Protein AF-A0A7V0VXH0-F1 (afdb_monomer_lite)

Radius of gyration: 17.41 Å; chains: 1; bounding box: 31×49×26 Å

Sequence (57 aa):
MIKTIKCPICGKKVAFNIKKDLPPNFPFCSKRCKLIDLGKWLNEESILENDKKRNHR

Foldseek 3Di:
DKDWDAAPQPGDIDIDDPVDDDDPQPPHPDPVSVVVVVVCVVPPDDPPVDDPPDDDD

Secondary structure (DSSP, 8-state):
-EEEEE-TTT--EEEEETTSPPPTTTTSSSHHHHHHHHHHHHHS-------------

pLDDT: mean 84.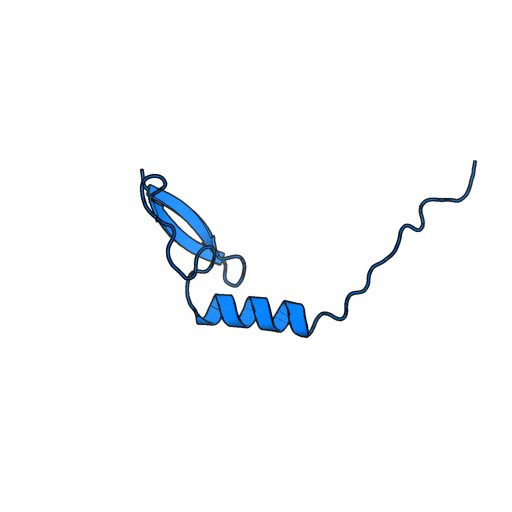51, std 17.05, range [49.44, 98.25]

Structure (mmCIF, N/CA/C/O backbone):
data_AF-A0A7V0VXH0-F1
#
_entry.id   AF-A0A7V0VXH0-F1
#
loop_
_atom_site.group_PDB
_atom_site.id
_atom_site.type_symbol
_atom_site.label_atom_id
_atom_site.label_alt_id
_atom_site.label_comp_id
_atom_site.label_asym_id
_atom_site.label_entity_id
_atom_site.label_seq_id
_atom_site.pdbx_PDB_ins_code
_atom_site.Cartn_x
_atom_site.Cartn_y
_atom_site.Cartn_z
_atom_site.occupancy
_atom_site.B_iso_or_equiv
_atom_site.auth_seq_id
_atom_site.auth_comp_id
_atom_site.auth_asym_id
_atom_site.auth_atom_id
_atom_site.pdbx_PDB_model_num
ATOM 1 N N . MET A 1 1 ? 16.768 -6.437 -0.019 1.00 89.81 1 MET A N 1
ATOM 2 C CA . MET A 1 1 ? 16.461 -6.405 1.429 1.00 89.81 1 MET A CA 1
ATOM 3 C C . MET A 1 1 ? 14.970 -6.157 1.542 1.00 89.81 1 MET A C 1
ATOM 5 O O . MET A 1 1 ? 14.477 -5.266 0.861 1.00 89.81 1 MET A O 1
ATOM 9 N N . ILE A 1 2 ? 14.243 -6.974 2.301 1.00 95.31 2 ILE A N 1
ATOM 10 C CA . ILE A 1 2 ? 12.798 -6.783 2.470 1.00 95.31 2 ILE A CA 1
ATOM 11 C C . ILE A 1 2 ? 12.561 -5.768 3.591 1.00 95.31 2 ILE A C 1
ATOM 13 O O . ILE A 1 2 ? 13.185 -5.853 4.649 1.00 95.31 2 ILE A O 1
ATOM 17 N N . LYS A 1 3 ? 11.692 -4.792 3.339 1.00 96.50 3 LYS A N 1
ATOM 18 C CA . LYS A 1 3 ? 11.199 -3.814 4.312 1.00 96.50 3 LYS A CA 1
ATOM 19 C C . LYS A 1 3 ? 9.685 -3.937 4.410 1.00 96.50 3 LYS A C 1
ATOM 21 O O . LYS A 1 3 ? 9.036 -4.413 3.481 1.00 96.50 3 LYS A O 1
ATOM 26 N N . THR A 1 4 ? 9.139 -3.487 5.533 1.00 96.81 4 THR A N 1
ATOM 27 C CA . THR A 1 4 ? 7.706 -3.552 5.812 1.00 96.81 4 THR A CA 1
ATOM 28 C C . THR A 1 4 ? 7.203 -2.183 6.234 1.00 96.81 4 THR A C 1
ATOM 30 O O . THR A 1 4 ? 7.810 -1.547 7.092 1.00 96.81 4 THR A O 1
ATOM 33 N N . ILE A 1 5 ? 6.077 -1.757 5.668 1.00 97.25 5 ILE A N 1
ATOM 34 C CA . ILE A 1 5 ? 5.328 -0.563 6.087 1.00 97.25 5 ILE A CA 1
ATOM 35 C C . ILE A 1 5 ? 3.894 -0.945 6.458 1.00 97.25 5 ILE A C 1
ATOM 37 O O . ILE A 1 5 ? 3.457 -2.068 6.200 1.00 97.25 5 ILE A O 1
ATOM 41 N N . LYS A 1 6 ? 3.151 -0.022 7.069 1.00 98.25 6 LYS A N 1
ATOM 42 C CA . LYS A 1 6 ? 1.709 -0.175 7.292 1.00 98.25 6 LYS A CA 1
ATOM 43 C C . LYS A 1 6 ? 0.941 0.498 6.157 1.00 98.25 6 LYS A C 1
ATOM 45 O O . LYS A 1 6 ? 1.260 1.620 5.782 1.00 98.25 6 LYS A O 1
ATOM 50 N N . CYS A 1 7 ? -0.082 -0.175 5.641 1.00 97.69 7 CYS A N 1
ATOM 51 C CA . CYS A 1 7 ? -1.013 0.407 4.686 1.00 97.69 7 CYS A CA 1
ATOM 52 C C . CYS A 1 7 ? -1.739 1.592 5.346 1.00 97.69 7 CYS A C 1
ATOM 54 O O . CYS A 1 7 ? -2.340 1.392 6.404 1.00 97.69 7 CYS A O 1
ATOM 56 N N . PRO A 1 8 ? -1.755 2.784 4.728 1.00 96.44 8 PRO A N 1
ATOM 57 C CA . PRO A 1 8 ? -2.355 3.975 5.337 1.00 96.44 8 PRO A CA 1
ATOM 58 C C . PRO A 1 8 ? -3.882 3.880 5.480 1.00 96.44 8 PRO A C 1
ATOM 60 O O . PRO A 1 8 ? -4.467 4.559 6.311 1.00 96.44 8 PRO A O 1
ATOM 63 N N . ILE A 1 9 ? -4.533 2.996 4.715 1.00 96.88 9 ILE A N 1
ATOM 64 C CA . ILE A 1 9 ? -5.995 2.853 4.710 1.00 96.88 9 ILE A CA 1
ATOM 65 C C . ILE A 1 9 ? -6.511 1.859 5.749 1.00 96.88 9 ILE A C 1
ATOM 67 O O . ILE A 1 9 ? -7.579 2.065 6.312 1.00 96.88 9 ILE A O 1
ATOM 71 N N . CYS A 1 10 ? -5.788 0.765 5.999 1.00 97.12 10 CYS A N 1
ATOM 72 C CA . CYS A 1 10 ? -6.274 -0.311 6.876 1.00 97.12 10 CYS A CA 1
ATOM 73 C C . CYS A 1 10 ? -5.241 -0.831 7.885 1.00 97.12 10 CYS A C 1
ATOM 75 O O . CYS A 1 10 ? -5.511 -1.793 8.599 1.00 97.12 10 CYS A O 1
ATOM 77 N N . GLY A 1 11 ? -4.030 -0.270 7.914 1.00 97.12 11 GLY A N 1
ATOM 78 C CA . GLY A 1 11 ? -2.969 -0.653 8.848 1.00 97.12 11 GLY A CA 1
ATOM 79 C C . GLY A 1 11 ? -2.269 -1.98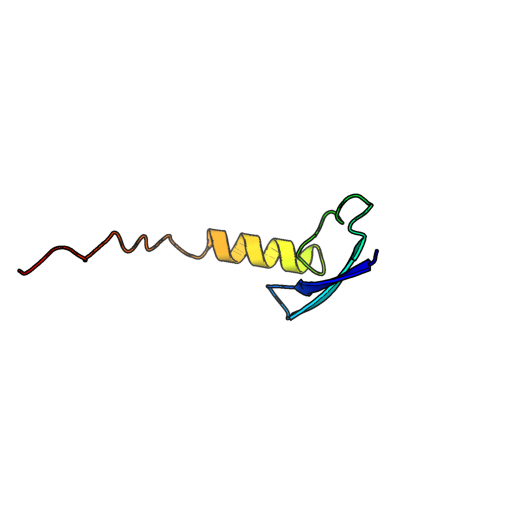6 8.557 1.00 97.12 11 GLY A C 1
ATOM 80 O O . GLY A 1 11 ? -1.282 -2.305 9.224 1.00 97.12 11 GLY A O 1
ATOM 81 N N . LYS A 1 12 ? -2.719 -2.765 7.559 1.00 97.75 12 LYS A N 1
ATOM 82 C CA . LYS A 1 12 ? -2.087 -4.045 7.190 1.00 97.75 12 LYS A CA 1
ATOM 83 C C . LYS A 1 12 ? -0.622 -3.863 6.800 1.00 97.75 12 LYS A C 1
ATOM 85 O O . LYS A 1 12 ? -0.268 -2.903 6.122 1.00 97.75 12 LYS A O 1
ATOM 90 N N . LYS A 1 13 ? 0.224 -4.816 7.194 1.00 97.50 13 LYS A N 1
ATOM 91 C CA . LYS A 1 13 ? 1.650 -4.828 6.846 1.00 97.50 13 LYS A CA 1
ATOM 92 C C . LYS A 1 13 ? 1.836 -5.109 5.350 1.00 97.50 13 LYS A C 1
ATOM 94 O O . LYS A 1 13 ? 1.277 -6.073 4.836 1.00 97.50 13 LYS A O 1
ATOM 99 N N . VAL A 1 14 ? 2.637 -4.288 4.677 1.00 96.62 14 VAL A N 1
ATOM 100 C CA . VAL A 1 14 ? 3.019 -4.436 3.265 1.00 96.62 14 VAL A CA 1
ATOM 101 C C . VAL A 1 14 ? 4.526 -4.627 3.198 1.00 96.62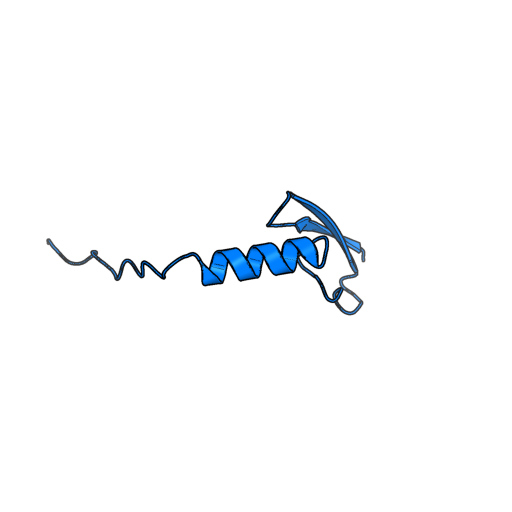 14 VAL A C 1
ATOM 103 O O . VAL A 1 14 ? 5.278 -3.730 3.576 1.00 96.62 14 VAL A O 1
ATOM 106 N N . ALA A 1 15 ? 4.956 -5.802 2.742 1.00 95.50 15 ALA A N 1
ATOM 107 C CA . ALA A 1 15 ? 6.360 -6.108 2.517 1.00 95.50 15 ALA A CA 1
ATOM 108 C C . ALA A 1 15 ? 6.766 -5.724 1.086 1.00 95.50 15 ALA A C 1
ATOM 110 O O . ALA A 1 15 ? 6.042 -6.011 0.134 1.00 95.50 15 ALA A O 1
ATOM 111 N N . PHE A 1 16 ? 7.928 -5.098 0.928 1.00 95.81 16 PHE A N 1
ATOM 112 C CA . PHE A 1 16 ? 8.496 -4.739 -0.371 1.00 95.81 16 PHE A CA 1
ATOM 113 C C . PHE A 1 16 ? 10.016 -4.899 -0.349 1.00 95.81 16 PHE A C 1
ATOM 115 O O . PHE A 1 16 ? 10.650 -4.852 0.707 1.00 95.81 16 PHE A O 1
ATOM 122 N N . ASN A 1 17 ? 10.618 -5.122 -1.514 1.00 96.06 17 ASN A N 1
ATOM 123 C CA . ASN A 1 17 ? 12.064 -5.259 -1.630 1.00 96.06 17 ASN A CA 1
ATOM 124 C C . ASN A 1 17 ? 12.669 -3.935 -2.086 1.00 96.06 17 ASN A C 1
ATOM 126 O O . ASN A 1 17 ? 12.408 -3.510 -3.200 1.00 96.06 17 ASN A O 1
ATOM 130 N N . ILE A 1 18 ? 13.541 -3.336 -1.275 1.00 93.50 18 ILE A N 1
ATOM 131 C CA . ILE A 1 18 ? 14.189 -2.058 -1.625 1.00 93.50 18 ILE A CA 1
ATOM 132 C C . ILE A 1 18 ? 15.153 -2.155 -2.819 1.00 93.50 18 ILE A C 1
ATOM 134 O O . ILE A 1 18 ? 15.624 -1.137 -3.299 1.00 93.50 18 ILE A O 1
ATOM 138 N N . LYS A 1 19 ? 15.503 -3.373 -3.257 1.00 96.06 19 LYS A N 1
ATOM 139 C CA . LYS A 1 19 ? 16.387 -3.614 -4.410 1.00 96.06 19 LYS A CA 1
ATOM 140 C C . LYS A 1 19 ? 15.619 -3.941 -5.700 1.00 96.06 19 LYS A C 1
ATOM 142 O O . LYS A 1 19 ? 16.248 -4.321 -6.680 1.00 96.06 19 LYS A O 1
ATOM 147 N N . LYS A 1 20 ? 14.285 -3.913 -5.675 1.00 94.75 20 LYS A N 1
ATOM 148 C CA . LYS A 1 20 ? 13.421 -4.204 -6.828 1.00 94.75 20 LYS A CA 1
ATOM 149 C C . LYS A 1 20 ? 12.393 -3.090 -6.988 1.00 94.75 20 LYS A C 1
ATOM 151 O O . LYS A 1 20 ? 12.205 -2.294 -6.068 1.00 94.75 20 LYS A O 1
ATOM 156 N N . ASP A 1 21 ? 11.697 -3.103 -8.116 1.00 96.19 21 ASP A N 1
ATOM 157 C CA . ASP A 1 21 ? 10.563 -2.218 -8.344 1.00 96.19 21 ASP A CA 1
ATOM 158 C C . ASP A 1 21 ? 9.480 -2.400 -7.278 1.00 96.19 21 ASP A C 1
ATOM 160 O O . ASP A 1 21 ? 9.246 -3.496 -6.746 1.00 96.19 21 ASP A O 1
ATOM 164 N N . LEU A 1 22 ? 8.816 -1.291 -6.959 1.00 93.81 22 LEU A N 1
ATOM 165 C CA . LEU A 1 22 ? 7.731 -1.278 -5.993 1.00 93.81 22 LEU A CA 1
ATOM 166 C C . LEU A 1 22 ? 6.487 -1.967 -6.576 1.00 93.81 22 LEU A C 1
ATOM 168 O O . LEU A 1 22 ? 6.188 -1.811 -7.761 1.00 93.81 22 LEU A O 1
ATOM 172 N N . PRO A 1 23 ? 5.712 -2.696 -5.753 1.00 91.38 23 PRO A N 1
ATOM 173 C CA . PRO A 1 23 ? 4.443 -3.261 -6.194 1.00 91.38 23 PRO A CA 1
ATOM 174 C C . PRO A 1 23 ? 3.492 -2.176 -6.745 1.00 91.38 23 PRO A C 1
ATOM 176 O O . PRO A 1 23 ? 3.436 -1.088 -6.173 1.00 91.38 23 PRO A O 1
ATOM 179 N N . PRO A 1 24 ? 2.642 -2.465 -7.750 1.00 93.50 24 PRO A N 1
ATOM 180 C CA . PRO A 1 24 ? 1.767 -1.463 -8.391 1.00 93.50 24 PRO A CA 1
ATOM 181 C C . PRO A 1 24 ? 0.791 -0.728 -7.455 1.00 93.50 24 PRO A C 1
ATOM 183 O O . PRO A 1 24 ? 0.302 0.366 -7.751 1.00 93.50 24 PRO A O 1
ATOM 186 N N . ASN A 1 25 ? 0.458 -1.368 -6.334 1.00 94.44 25 ASN A N 1
ATOM 187 C CA . ASN A 1 25 ? -0.439 -0.821 -5.324 1.00 94.44 25 ASN A CA 1
ATOM 188 C C . ASN A 1 25 ? 0.309 -0.253 -4.118 1.00 94.44 25 ASN A C 1
ATOM 190 O O . ASN A 1 25 ? -0.356 0.168 -3.187 1.00 94.44 25 ASN A O 1
ATOM 194 N N . PHE A 1 26 ? 1.643 -0.241 -4.096 1.00 94.62 26 PHE A N 1
ATOM 195 C CA . PHE A 1 26 ? 2.405 0.381 -3.016 1.00 94.62 26 PHE A CA 1
ATOM 196 C C . PHE A 1 26 ? 2.032 1.875 -2.895 1.00 94.62 26 PHE A C 1
ATOM 198 O O . PHE A 1 26 ? 1.891 2.527 -3.930 1.00 94.62 26 PHE A O 1
ATOM 205 N N . PRO A 1 27 ? 1.833 2.429 -1.678 1.00 95.88 27 PRO A N 1
ATOM 206 C CA . PRO A 1 27 ? 2.058 1.848 -0.340 1.00 95.88 27 PRO A CA 1
ATOM 207 C C . PRO A 1 27 ? 0.873 1.046 0.242 1.00 95.88 27 PRO A C 1
ATOM 209 O O . PRO A 1 27 ? 0.868 0.670 1.417 1.00 95.88 27 PRO A O 1
ATOM 212 N N . PHE A 1 28 ? -0.162 0.780 -0.549 1.00 97.81 28 PHE A N 1
ATOM 213 C CA . PHE A 1 28 ? -1.381 0.099 -0.127 1.00 97.81 28 PHE A CA 1
ATOM 214 C C . PHE A 1 28 ? -1.253 -1.428 -0.169 1.00 97.81 28 PHE A C 1
ATOM 216 O O . PHE A 1 28 ? -0.556 -2.006 -1.002 1.00 97.81 28 PHE A O 1
ATOM 223 N N . CYS A 1 29 ? -1.993 -2.118 0.705 1.00 97.25 29 CYS A N 1
ATOM 224 C CA . CYS A 1 29 ? -1.990 -3.583 0.721 1.00 97.25 29 CYS A CA 1
ATOM 225 C C . CYS A 1 29 ? -2.785 -4.208 -0.438 1.00 97.25 29 CYS A C 1
ATOM 227 O O . CYS A 1 29 ? -2.689 -5.410 -0.662 1.00 97.25 29 CYS A O 1
ATOM 229 N N . SER A 1 30 ? -3.625 -3.433 -1.134 1.00 96.88 30 SER A N 1
ATOM 230 C CA . SER A 1 30 ? -4.450 -3.914 -2.245 1.00 96.88 30 SER A CA 1
ATOM 231 C C . SER A 1 30 ? -4.973 -2.771 -3.115 1.00 96.88 30 SER A C 1
ATOM 233 O O . SER A 1 30 ? -5.052 -1.621 -2.673 1.00 96.88 30 SER A O 1
ATOM 235 N N . LYS A 1 31 ? -5.421 -3.112 -4.332 1.00 96.75 31 LYS A N 1
ATOM 236 C CA . LYS A 1 31 ? -6.121 -2.186 -5.239 1.00 96.75 31 LYS A CA 1
ATOM 237 C C . LYS A 1 31 ? -7.344 -1.539 -4.573 1.00 96.75 31 LYS A C 1
ATOM 239 O O . LYS A 1 31 ? -7.589 -0.359 -4.776 1.00 96.75 31 LYS A O 1
ATOM 244 N N . ARG A 1 32 ? -8.069 -2.278 -3.720 1.0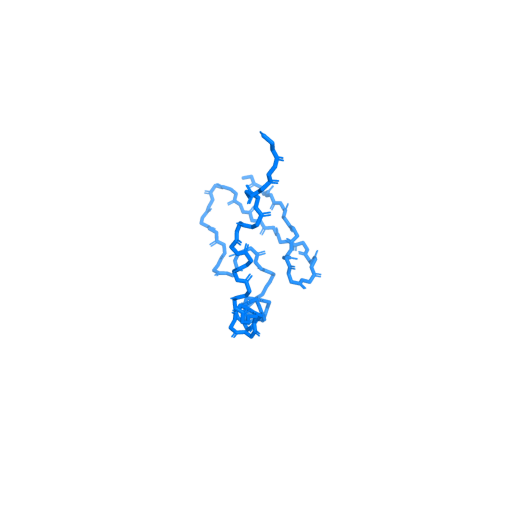0 96.56 32 ARG A N 1
ATOM 245 C CA . ARG A 1 32 ? -9.207 -1.743 -2.951 1.00 96.56 32 ARG A CA 1
ATOM 246 C C . ARG A 1 32 ? -8.789 -0.589 -2.040 1.00 96.56 32 ARG A C 1
ATOM 248 O O . ARG A 1 32 ? -9.459 0.431 -2.034 1.00 96.56 32 ARG A O 1
ATOM 255 N N . CYS A 1 33 ? -7.692 -0.734 -1.292 1.00 97.25 33 CYS A N 1
ATOM 256 C CA . CYS A 1 33 ? -7.208 0.344 -0.426 1.00 97.25 33 CYS A CA 1
ATOM 257 C C . CYS A 1 33 ? -6.768 1.565 -1.243 1.00 97.25 33 CYS A C 1
ATOM 259 O O . CYS A 1 33 ? -7.130 2.676 -0.887 1.00 97.25 33 CYS A O 1
ATOM 261 N N . LYS A 1 34 ? -6.091 1.359 -2.380 1.00 95.44 34 LYS A N 1
ATOM 262 C CA . LYS A 1 34 ? -5.737 2.449 -3.303 1.00 95.44 34 LYS A CA 1
ATOM 263 C C . LYS A 1 34 ? -6.969 3.217 -3.802 1.00 95.44 34 LYS A C 1
ATOM 265 O O . LYS A 1 34 ? -6.956 4.436 -3.833 1.00 95.44 34 LYS A O 1
ATOM 270 N N . LEU A 1 35 ? -8.045 2.516 -4.165 1.00 94.94 35 LEU A N 1
ATOM 271 C CA . LEU A 1 35 ? -9.288 3.155 -4.616 1.00 94.94 35 LEU A CA 1
ATOM 272 C C . LEU A 1 35 ? -10.011 3.909 -3.493 1.00 94.94 35 LEU A C 1
ATOM 274 O O . LEU A 1 35 ? -10.574 4.965 -3.747 1.00 94.94 35 LEU A O 1
ATOM 278 N N . ILE A 1 36 ? -9.982 3.391 -2.261 1.00 94.25 36 ILE A N 1
ATOM 279 C CA . ILE A 1 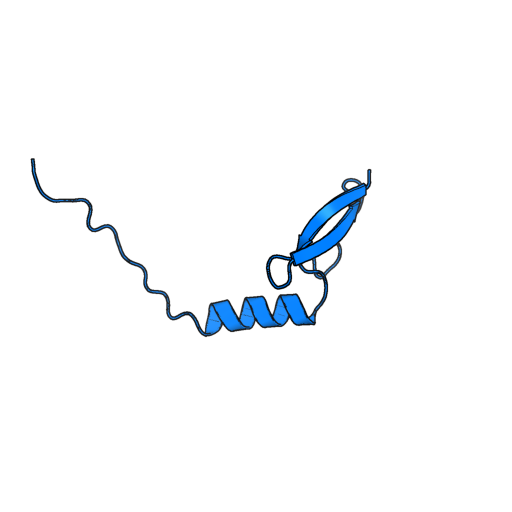36 ? -10.542 4.093 -1.095 1.00 94.25 36 ILE A CA 1
ATOM 280 C C . ILE A 1 36 ? -9.781 5.397 -0.837 1.00 94.25 36 ILE A C 1
ATOM 282 O O . ILE A 1 36 ? -10.412 6.413 -0.574 1.00 94.25 36 ILE A O 1
ATOM 286 N N . ASP A 1 37 ? -8.449 5.369 -0.927 1.00 91.75 37 ASP A N 1
ATOM 287 C CA . ASP A 1 37 ? -7.600 6.557 -0.776 1.00 91.75 37 ASP A CA 1
ATOM 288 C C . ASP A 1 37 ? -7.954 7.637 -1.807 1.00 91.75 37 ASP A C 1
ATOM 290 O O . ASP A 1 37 ? -8.254 8.769 -1.441 1.00 91.75 37 ASP A O 1
ATOM 294 N N . LEU A 1 38 ? -8.052 7.247 -3.083 1.00 91.50 38 LEU A N 1
ATOM 295 C CA . LEU A 1 38 ? -8.485 8.138 -4.162 1.00 91.50 38 LEU A CA 1
ATOM 296 C C . LEU A 1 38 ? -9.902 8.683 -3.933 1.00 91.50 38 LEU A C 1
ATOM 298 O O . LEU A 1 38 ? -10.154 9.856 -4.177 1.00 91.50 38 LEU A O 1
ATOM 302 N N . GLY A 1 39 ? -10.823 7.852 -3.439 1.00 89.31 39 GLY A N 1
ATOM 303 C CA . GLY A 1 39 ? -12.182 8.283 -3.113 1.00 89.31 39 GLY A CA 1
ATOM 304 C C . GLY A 1 39 ? -12.230 9.305 -1.975 1.00 89.31 39 GLY A C 1
ATOM 305 O O . GLY A 1 39 ? -13.004 10.251 -2.052 1.00 89.31 39 GLY A O 1
ATOM 306 N N . LYS A 1 40 ? -11.390 9.157 -0.941 1.00 84.94 40 LYS A N 1
ATOM 307 C CA . LYS A 1 40 ? -11.278 10.155 0.137 1.00 84.94 40 LYS A CA 1
ATOM 308 C C . LYS A 1 40 ? -10.778 11.492 -0.390 1.00 84.94 40 LYS A C 1
ATOM 310 O O . LYS A 1 40 ? -11.393 12.505 -0.107 1.00 84.94 40 LYS A O 1
ATOM 315 N N . TRP A 1 41 ? -9.738 11.470 -1.219 1.00 74.62 41 TRP A N 1
ATOM 316 C CA . TRP A 1 41 ? -9.200 12.672 -1.857 1.00 74.62 41 TRP A CA 1
ATOM 317 C C . TRP A 1 41 ? -10.222 13.423 -2.709 1.00 74.62 41 TRP A C 1
ATOM 319 O O . TRP A 1 41 ? -10.200 14.645 -2.754 1.00 74.62 41 TRP A O 1
ATOM 329 N N . LEU A 1 42 ? -11.104 12.699 -3.400 1.00 77.38 42 LEU A N 1
ATOM 330 C CA . LEU A 1 42 ? -12.144 13.313 -4.225 1.00 77.38 42 LEU A CA 1
ATOM 331 C C . LEU A 1 42 ? -13.326 13.844 -3.402 1.00 77.38 42 LEU A C 1
ATOM 333 O O . LEU A 1 42 ? -14.005 14.759 -3.853 1.00 77.38 42 LEU A O 1
ATOM 337 N N . ASN A 1 43 ? -13.578 13.265 -2.226 1.00 70.69 43 ASN A N 1
ATOM 338 C CA . ASN A 1 43 ? -14.708 13.624 -1.367 1.00 70.69 43 ASN A CA 1
ATOM 339 C C . ASN A 1 43 ? -14.337 14.623 -0.259 1.00 70.69 43 ASN A C 1
ATOM 341 O O . ASN A 1 43 ? -15.226 15.204 0.358 1.00 70.69 43 ASN A O 1
ATOM 345 N N . GLU A 1 44 ? -13.050 14.806 0.025 1.00 60.88 44 GLU A N 1
ATOM 346 C CA . GLU A 1 44 ? -12.552 15.876 0.885 1.00 60.88 44 GLU A CA 1
ATOM 347 C C . GLU A 1 44 ? -12.435 17.145 0.031 1.00 60.88 44 GLU A C 1
ATOM 349 O O . GLU A 1 44 ? -11.416 17.399 -0.610 1.00 60.88 44 GLU A O 1
ATOM 354 N N . GLU A 1 45 ? -13.515 17.936 -0.006 1.00 56.47 45 GLU A N 1
ATOM 355 C CA . GLU A 1 45 ? -13.464 19.321 -0.478 1.00 56.47 45 GLU A CA 1
ATOM 356 C C . GLU A 1 45 ? -12.302 20.018 0.227 1.00 56.47 45 GLU A C 1
ATOM 358 O O . GLU A 1 45 ? -12.220 20.060 1.456 1.00 56.47 45 GLU A O 1
ATOM 363 N N . SER A 1 46 ? -11.362 20.519 -0.563 1.00 52.38 46 SER A N 1
ATOM 364 C CA . SER A 1 46 ? -10.151 21.170 -0.098 1.00 52.38 46 SER A CA 1
ATOM 365 C C . SER A 1 46 ? -10.487 22.394 0.759 1.00 52.38 46 SER A C 1
ATOM 367 O O . SER A 1 46 ? -10.578 23.509 0.240 1.00 52.38 46 SER A O 1
ATOM 369 N N . ILE A 1 47 ? -10.617 22.214 2.077 1.00 56.44 47 ILE A N 1
ATOM 370 C CA . ILE A 1 47 ? -10.473 23.306 3.040 1.00 56.44 47 ILE A CA 1
ATOM 371 C C . ILE A 1 47 ? -8.981 23.627 3.072 1.00 56.44 47 ILE A C 1
ATOM 373 O O . ILE A 1 47 ? -8.220 23.171 3.926 1.00 56.44 47 ILE A O 1
ATOM 377 N N . LEU A 1 48 ? -8.536 24.386 2.074 1.00 60.78 48 LEU A N 1
ATOM 378 C CA . LEU A 1 48 ? -7.307 25.148 2.187 1.00 60.78 48 LEU A CA 1
ATOM 379 C C . LEU A 1 48 ? -7.579 26.224 3.243 1.00 60.78 48 LEU A C 1
ATOM 381 O O . LEU A 1 48 ? -8.027 27.323 2.918 1.00 60.78 48 LEU A O 1
ATOM 385 N N . GLU A 1 49 ? -7.350 25.898 4.516 1.00 59.72 49 GLU A N 1
ATOM 386 C CA . GLU A 1 49 ? -7.262 26.895 5.584 1.00 59.72 49 GLU A CA 1
ATOM 387 C C . GLU A 1 49 ? -5.973 27.691 5.338 1.00 59.72 49 GLU A C 1
ATOM 389 O O . GLU A 1 49 ? -4.897 27.394 5.856 1.00 59.72 49 GLU A O 1
ATOM 394 N N . ASN A 1 50 ? -6.080 28.652 4.424 1.00 54.44 50 ASN A N 1
ATOM 395 C CA . ASN A 1 50 ? -5.030 29.585 4.070 1.00 54.44 50 ASN A CA 1
ATOM 396 C C . ASN A 1 50 ? -4.663 30.394 5.327 1.00 54.44 50 ASN A C 1
ATOM 398 O O . ASN A 1 50 ? -5.526 31.033 5.931 1.00 54.44 50 ASN A O 1
ATOM 402 N N . ASP A 1 51 ? -3.394 30.318 5.723 1.00 60.25 51 ASP A N 1
ATOM 403 C CA . ASP A 1 51 ? -2.700 31.088 6.759 1.00 60.25 51 ASP A CA 1
ATOM 404 C C . ASP A 1 51 ? -3.481 32.253 7.410 1.00 60.25 51 ASP A C 1
ATOM 406 O O . ASP A 1 51 ? -3.366 33.416 7.018 1.00 60.25 51 ASP A O 1
ATOM 410 N N . LYS A 1 52 ? -4.168 31.991 8.529 1.00 55.69 52 LYS A N 1
ATOM 411 C CA . LYS A 1 52 ? -4.450 33.029 9.539 1.00 55.69 52 LYS A CA 1
ATOM 4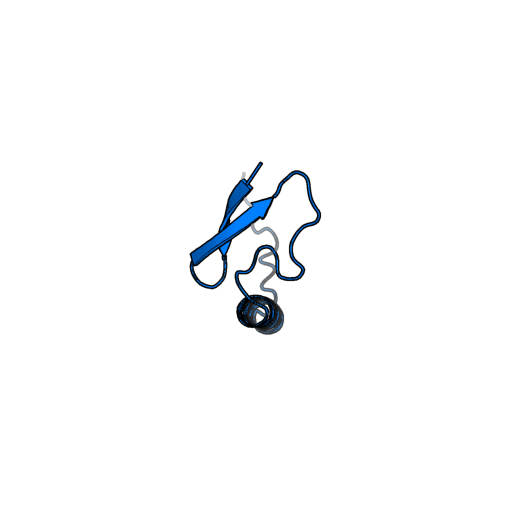12 C C . LYS A 1 52 ? -3.338 33.067 10.588 1.00 55.69 52 LYS A C 1
ATOM 414 O O . LYS A 1 52 ? -3.568 32.853 11.774 1.00 55.69 52 LYS A O 1
ATOM 419 N N . LYS A 1 53 ? -2.110 33.372 10.158 1.00 58.38 53 LYS A N 1
ATOM 420 C CA . LYS A 1 53 ? -1.022 33.815 11.050 1.00 58.38 53 LYS A CA 1
ATOM 421 C C . LYS A 1 53 ? -0.449 35.156 10.613 1.00 58.38 53 LYS A C 1
ATOM 423 O O . LYS A 1 53 ? 0.750 35.302 10.418 1.00 58.38 53 LYS A O 1
ATOM 428 N N . ARG A 1 54 ? -1.304 36.170 10.509 1.00 58.69 54 ARG A N 1
ATOM 429 C CA . ARG A 1 54 ? -0.873 37.568 10.617 1.00 58.69 54 ARG A CA 1
ATOM 430 C C . ARG A 1 54 ? -1.944 38.358 11.353 1.00 58.69 54 ARG A C 1
ATOM 432 O O . ARG A 1 54 ? -2.911 38.770 10.733 1.00 58.69 54 ARG A O 1
ATOM 439 N N . ASN A 1 55 ? -1.781 38.510 12.668 1.00 52.88 55 ASN A N 1
ATOM 440 C CA . ASN A 1 55 ? -2.090 39.756 13.372 1.00 52.88 55 ASN A CA 1
ATOM 441 C C . ASN A 1 55 ? -1.497 39.770 14.792 1.00 52.88 55 ASN A C 1
ATOM 443 O O . ASN A 1 55 ? -1.642 38.805 15.536 1.00 52.88 55 ASN A O 1
ATOM 447 N N . HIS A 1 56 ? -0.891 40.922 15.113 1.00 49.44 56 HIS A N 1
ATOM 448 C CA . HIS A 1 56 ? -0.318 41.393 16.385 1.00 49.44 56 HIS A CA 1
ATOM 449 C C . HIS A 1 56 ? 0.950 40.664 16.862 1.00 49.44 56 HIS A C 1
ATOM 451 O O . HIS A 1 56 ? 0.897 39.541 17.342 1.00 49.44 56 HIS A O 1
ATOM 457 N N . ARG A 1 57 ? 2.136 41.267 16.758 1.00 50.81 57 ARG A N 1
ATOM 458 C CA . ARG A 1 57 ? 2.515 42.593 17.271 1.00 50.81 57 ARG A CA 1
ATOM 459 C C . ARG A 1 57 ? 3.763 43.121 16.571 1.00 50.81 57 ARG A C 1
ATOM 461 O O . ARG A 1 57 ? 4.608 42.277 16.208 1.00 50.81 57 ARG A O 1
#